Protein AF-A0AAV8ZBF7-F1 (afdb_monomer_lite)

InterPro domains:
  IPR012337 Ribonuclease H-like superfamily [SSF53098] (20-87)
  IPR013520 Ribonuclease H-like domain [PF00929] (26-89)
  IPR036397 Ribonuclease H superfamily [G3DSA:3.30.420.10] (12-89)
  IPR036397 Ribonuclease H superfamily [G3DSA:3.30.420.10] (90-144)
  IPR047201 ERI-1-like, DEDDh 3'-5' exonuclease domain [cd06133] (25-127)
  IPR051274 3'-5' Exoribonuclease [PTHR23044] (15-87)

Secondary structure (DSSP, 8-state):
-----------------PPPS-SEEEEE--EE----TT-SSPPPP-EEEEEEEEEETTTTEEEEEEEEE---SS--S--HHHHHHTT----TTSHHHHHHHTTPPP-S-TT-HHHHHHHHHHHHHHHHHTT--------------

Organism: NCBI:txid1586634

pLDDT: mean 81.31, std 19.27, range [32.19, 98.62]

Sequence (145 aa):
LDAIETVHVENKISSKYSTQFFDYILVLDFEATCWDRKDKDKAPPEIIEFPCVLYDIKQREIVSEFQQYVMPTENQKLSSFCTQLTGNIKKPKGLHGALLELGLNFEGQQHCGLHDARNTAKLIGRMVTDGVSLRTTKDISIKFL

Radius of gyration: 22.34 Å; chains: 1; bounding box: 56×38×81 Å

Foldseek 3Di:
DDDDPPDPPPPPPVPLAADAPDQKDKFWFFDWADDDPPDPDDDDIDTQKTKIWIAGQVVLDTDDIDIDGDQDDVPNDGDPCSVPVQADDDDPDDLQNLQVVVVHHQDDTPSPGNSSSVSVSNSSSVCSVVRDHDDDPDDPDDDDD

Structure (mmCIF, N/CA/C/O backbone):
data_AF-A0AAV8ZBF7-F1
#
_entry.id   AF-A0AAV8ZBF7-F1
#
loop_
_atom_site.group_PDB
_atom_site.id
_atom_site.type_symbol
_atom_site.label_atom_id
_atom_site.label_alt_id
_atom_site.label_comp_id
_atom_site.label_asym_id
_atom_site.label_entity_id
_atom_site.label_seq_id
_atom_site.pdbx_PDB_ins_code
_atom_site.Cartn_x
_atom_site.Cartn_y
_atom_site.Cartn_z
_atom_site.occupancy
_atom_site.B_iso_or_equiv
_atom_site.auth_seq_id
_atom_site.auth_comp_id
_atom_site.auth_asym_id
_atom_site.auth_atom_id
_atom_site.pdbx_PDB_model_num
ATOM 1 N N . LEU A 1 1 ? -34.023 -10.115 57.182 1.00 34.72 1 LEU A N 1
ATOM 2 C CA . LEU A 1 1 ? -32.729 -10.563 57.722 1.00 34.72 1 LEU A CA 1
ATOM 3 C C . LEU A 1 1 ? -31.887 -10.942 56.519 1.00 34.72 1 LEU A C 1
ATOM 5 O O . LEU A 1 1 ? -32.075 -12.010 55.955 1.00 34.72 1 LEU A O 1
ATOM 9 N N . ASP A 1 2 ? -31.148 -9.918 56.092 1.00 32.91 2 ASP A N 1
ATOM 10 C CA . ASP A 1 2 ? -29.932 -9.876 55.269 1.00 32.91 2 ASP A CA 1
ATOM 11 C C . ASP A 1 2 ? -30.057 -10.462 53.849 1.00 32.91 2 ASP A C 1
ATOM 13 O O . ASP A 1 2 ? -29.935 -11.660 53.641 1.00 32.91 2 ASP A O 1
ATOM 17 N N . ALA A 1 3 ? -30.433 -9.706 52.809 1.00 32.19 3 ALA A N 1
ATOM 18 C CA . ALA A 1 3 ? -29.775 -8.510 52.257 1.00 32.19 3 ALA A CA 1
ATOM 19 C C . ALA A 1 3 ? -28.271 -8.727 52.009 1.00 32.19 3 ALA A C 1
ATOM 21 O O . ALA A 1 3 ? -27.427 -8.194 52.719 1.00 32.19 3 ALA A O 1
ATOM 22 N N . ILE A 1 4 ? -27.944 -9.503 50.972 1.00 41.06 4 ILE A N 1
ATOM 23 C CA . ILE A 1 4 ? -26.670 -9.350 50.263 1.00 41.06 4 ILE A CA 1
ATOM 24 C C . ILE A 1 4 ? -26.976 -8.556 48.997 1.00 41.06 4 ILE A C 1
ATOM 26 O O . ILE A 1 4 ? -27.389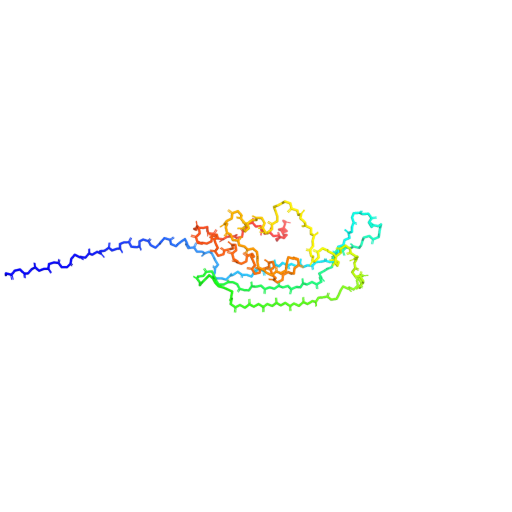 -9.098 47.971 1.00 41.06 4 ILE A O 1
ATOM 30 N N . GLU A 1 5 ? -26.807 -7.240 49.107 1.00 41.25 5 GLU A N 1
ATOM 31 C CA . GLU A 1 5 ? -26.628 -6.354 47.965 1.00 41.25 5 GLU A CA 1
ATOM 32 C C . GLU A 1 5 ? -25.417 -6.853 47.178 1.00 41.25 5 GLU A C 1
ATOM 34 O O . GLU A 1 5 ? -24.264 -6.673 47.573 1.00 41.25 5 GLU A O 1
ATOM 39 N N . THR A 1 6 ? -25.667 -7.520 46.054 1.00 38.19 6 THR A N 1
ATOM 40 C CA . THR A 1 6 ? -24.602 -7.721 45.077 1.00 38.19 6 THR A CA 1
ATOM 41 C C . THR A 1 6 ? -24.442 -6.392 44.357 1.00 38.19 6 THR A C 1
ATOM 43 O O . THR A 1 6 ? -25.268 -6.011 43.525 1.00 38.19 6 THR A O 1
ATOM 46 N N . VAL A 1 7 ? -23.409 -5.664 44.780 1.00 39.25 7 VAL A N 1
ATOM 47 C CA . VAL A 1 7 ? -22.913 -4.409 44.216 1.00 39.25 7 VAL A CA 1
ATOM 48 C C . VAL A 1 7 ? -23.104 -4.410 42.702 1.00 39.25 7 VAL A C 1
ATOM 50 O O . VAL A 1 7 ? -22.472 -5.182 41.980 1.00 39.25 7 VAL A O 1
ATOM 53 N N . HIS A 1 8 ? -23.988 -3.536 42.224 1.00 34.88 8 HIS A N 1
ATOM 54 C CA . HIS A 1 8 ? -24.025 -3.155 40.823 1.00 34.88 8 HIS A CA 1
ATOM 55 C C . HIS A 1 8 ? -22.712 -2.441 40.520 1.00 34.88 8 HIS A C 1
ATOM 57 O O . HIS A 1 8 ? -22.569 -1.239 40.740 1.00 34.88 8 HIS A O 1
ATOM 63 N N . VAL A 1 9 ? -21.730 -3.187 40.019 1.00 45.62 9 VAL A N 1
ATOM 64 C CA . VAL A 1 9 ? -20.642 -2.578 39.266 1.00 45.62 9 VAL A CA 1
ATOM 65 C C . VAL A 1 9 ? -21.261 -2.166 37.937 1.00 45.62 9 VAL A C 1
ATOM 67 O O . VAL A 1 9 ? -21.189 -2.889 36.944 1.00 45.62 9 VAL A O 1
ATOM 70 N N . GLU A 1 10 ? -21.911 -1.003 37.923 1.00 39.62 10 GLU A N 1
ATOM 71 C CA . GLU A 1 10 ? -22.079 -0.241 36.695 1.00 39.62 10 GLU A CA 1
ATOM 72 C C . GLU A 1 10 ? -20.673 0.130 36.227 1.00 39.62 10 GLU A C 1
ATOM 74 O O . GLU A 1 10 ? -20.149 1.215 36.482 1.00 39.62 10 GLU A O 1
ATOM 79 N N . ASN A 1 11 ? -20.026 -0.806 35.537 1.00 40.75 11 ASN A N 1
ATOM 80 C CA . ASN A 1 11 ? -18.953 -0.466 34.635 1.00 40.75 11 ASN A CA 1
ATOM 81 C C . ASN A 1 11 ? -19.595 0.429 33.577 1.00 40.75 11 ASN A C 1
ATOM 83 O O . ASN A 1 11 ? -20.111 -0.036 32.562 1.00 40.75 11 ASN A O 1
ATOM 87 N N . LYS A 1 12 ? -19.553 1.739 33.823 1.00 43.03 12 LYS A N 1
ATOM 88 C CA . LYS A 1 12 ? -19.595 2.766 32.790 1.00 43.03 12 LYS A CA 1
ATOM 89 C C . LYS A 1 12 ? -18.381 2.521 31.890 1.00 43.03 12 LYS A C 1
ATOM 91 O O . LYS A 1 12 ? -17.385 3.240 31.943 1.00 43.03 12 LYS A O 1
ATOM 96 N N . ILE A 1 13 ? -18.449 1.491 31.044 1.00 49.56 13 ILE A N 1
ATOM 97 C CA . ILE A 1 13 ? -17.611 1.386 29.855 1.00 49.56 13 ILE A CA 1
ATOM 98 C C . ILE A 1 13 ? -18.169 2.447 28.912 1.00 49.56 13 ILE A C 1
ATOM 100 O O . ILE A 1 13 ? -18.916 2.161 27.983 1.00 49.56 13 ILE A O 1
ATOM 104 N N . SER A 1 14 ? -17.861 3.709 29.211 1.00 45.69 14 SER A N 1
ATOM 105 C CA . SER A 1 14 ? -17.925 4.782 28.232 1.00 45.69 14 SER A CA 1
ATOM 106 C C . SER A 1 14 ? -17.083 4.292 27.063 1.00 45.69 14 SER A C 1
ATOM 108 O O . SER A 1 14 ? -15.866 4.163 27.206 1.00 45.69 14 SER A O 1
ATOM 110 N N . SER A 1 15 ? -17.742 3.886 25.977 1.00 45.66 15 SER A N 1
ATOM 111 C CA . SER A 1 15 ? -17.133 3.225 24.828 1.00 45.66 15 SER A CA 1
ATOM 112 C C . SER A 1 15 ? -15.959 4.064 24.340 1.00 45.66 15 SER A C 1
ATOM 114 O O . SER A 1 15 ? -16.136 5.086 23.683 1.00 45.66 15 SER A O 1
ATOM 116 N N . LYS A 1 16 ? -14.745 3.641 24.686 1.00 47.94 16 LYS A N 1
ATOM 117 C CA . LYS A 1 16 ? -13.489 4.340 24.390 1.00 47.94 16 LYS A CA 1
ATOM 118 C C . LYS A 1 16 ? -13.097 4.235 22.907 1.00 47.94 16 LYS A C 1
ATOM 120 O O . LYS A 1 16 ? -11.943 4.455 22.563 1.00 47.94 16 LYS A O 1
ATOM 125 N N . TYR A 1 17 ? -14.037 3.851 22.046 1.00 58.53 17 TYR A N 1
ATOM 126 C CA . TYR A 1 17 ? -13.823 3.668 20.622 1.00 58.53 17 TYR A CA 1
ATOM 127 C C . TYR A 1 17 ? -14.210 4.959 19.914 1.00 58.53 17 TYR A C 1
ATOM 129 O O . TYR A 1 17 ? -15.377 5.353 19.919 1.00 58.53 17 TYR A O 1
ATOM 137 N N . SER A 1 18 ? -13.218 5.634 19.336 1.00 65.56 18 SER A N 1
ATOM 138 C CA . SER A 1 18 ? -13.479 6.771 18.467 1.00 65.56 18 SER A CA 1
ATOM 139 C C . SER A 1 18 ? -14.287 6.290 17.264 1.00 65.56 18 SER A C 1
ATOM 141 O O . SER A 1 18 ? -13.936 5.309 16.606 1.00 65.56 18 SER A O 1
ATOM 143 N N . THR A 1 19 ? -15.407 6.959 16.993 1.00 84.81 19 THR A N 1
ATOM 144 C CA . THR A 1 19 ? -16.201 6.704 15.789 1.00 84.81 19 THR A CA 1
ATOM 145 C C . THR A 1 19 ? -15.316 6.923 14.565 1.00 84.81 19 THR A C 1
ATOM 147 O O . THR A 1 19 ? -14.683 7.977 14.439 1.00 84.81 19 THR A O 1
ATOM 150 N N . GLN A 1 20 ? -15.251 5.929 13.685 1.00 93.69 20 GLN A N 1
ATOM 151 C CA . GLN A 1 20 ? -14.480 5.994 12.445 1.00 93.69 20 GLN A CA 1
ATOM 152 C C . GLN A 1 20 ? -15.366 6.485 11.297 1.00 93.69 20 GLN A C 1
ATOM 154 O O . GLN A 1 20 ? -16.579 6.298 11.325 1.00 93.69 20 GLN A O 1
ATOM 159 N N . PHE A 1 21 ? -14.762 7.141 10.303 1.00 94.50 21 PHE A N 1
ATOM 160 C CA . PHE A 1 21 ? -15.483 7.683 9.138 1.00 94.50 21 PHE A CA 1
ATOM 161 C C . PHE A 1 21 ? -15.744 6.642 8.056 1.00 94.50 21 PHE A C 1
ATOM 163 O O . PHE A 1 21 ? -16.562 6.870 7.170 1.00 94.50 21 PHE A O 1
ATOM 170 N N . PHE A 1 22 ? -15.028 5.526 8.126 1.00 96.00 22 PHE A N 1
ATOM 171 C CA . PHE A 1 22 ? -15.051 4.473 7.134 1.00 96.00 22 PHE A CA 1
ATOM 172 C C . PHE A 1 22 ? -15.216 3.136 7.849 1.00 96.00 22 PHE A C 1
ATOM 174 O O . PHE A 1 22 ? -14.540 2.890 8.850 1.00 96.00 22 PHE A O 1
ATOM 181 N N . ASP A 1 23 ? -16.082 2.279 7.313 1.00 96.50 23 ASP A N 1
ATOM 182 C CA . ASP A 1 23 ? -16.183 0.881 7.743 1.00 96.50 23 ASP A CA 1
ATOM 183 C C . ASP A 1 23 ? -15.028 0.050 7.168 1.00 96.50 23 ASP A C 1
ATOM 185 O O . ASP A 1 23 ? -14.460 -0.806 7.847 1.00 96.50 23 ASP A O 1
ATOM 189 N N . TYR A 1 24 ? -14.634 0.368 5.931 1.00 98.00 24 TYR A N 1
ATOM 190 C CA . TYR A 1 24 ? -13.579 -0.311 5.191 1.00 98.00 24 TYR A CA 1
ATOM 191 C C . TYR A 1 24 ? -12.582 0.674 4.586 1.00 98.00 24 TYR A C 1
ATOM 193 O O . TYR A 1 24 ? -12.951 1.777 4.176 1.00 98.00 24 TYR A O 1
ATOM 201 N N . ILE A 1 25 ? -11.325 0.247 4.470 1.00 97.94 25 ILE A N 1
ATOM 202 C CA . ILE A 1 25 ? -10.272 0.965 3.745 1.00 97.94 25 ILE A CA 1
ATOM 203 C C . ILE A 1 25 ? -9.639 0.036 2.713 1.00 97.94 25 ILE A C 1
ATOM 205 O O . ILE A 1 25 ? -9.280 -1.096 3.026 1.00 97.94 25 ILE A O 1
ATOM 209 N N . LEU A 1 26 ? -9.471 0.541 1.490 1.00 98.31 26 LEU A N 1
ATOM 210 C CA . LEU A 1 26 ? -8.621 -0.075 0.476 1.00 98.31 26 LEU A CA 1
ATOM 211 C C . LEU A 1 26 ? -7.208 0.489 0.616 1.00 98.31 26 LEU A C 1
ATOM 213 O O . LEU A 1 26 ? -6.996 1.694 0.473 1.00 98.31 26 LEU A O 1
ATOM 217 N N . VAL A 1 27 ? -6.247 -0.381 0.895 1.00 98.00 27 VAL A N 1
ATOM 218 C CA . VAL A 1 27 ? -4.828 -0.036 0.962 1.00 98.00 27 VAL A CA 1
ATOM 219 C C . VAL A 1 27 ? -4.175 -0.438 -0.355 1.00 98.00 27 VAL A C 1
ATOM 221 O O . VAL A 1 27 ? -4.277 -1.591 -0.773 1.00 98.00 27 VAL A O 1
ATOM 224 N N . LEU A 1 28 ? -3.535 0.527 -1.011 1.00 96.31 28 LEU A N 1
ATOM 225 C CA . LEU A 1 28 ? -2.878 0.385 -2.308 1.00 96.31 28 LEU A CA 1
ATOM 226 C C . LEU A 1 28 ? -1.403 0.755 -2.159 1.00 96.31 28 LEU A C 1
ATOM 228 O O . LEU A 1 28 ? -1.106 1.801 -1.582 1.00 96.31 28 LEU A O 1
ATOM 232 N N . ASP A 1 29 ? -0.514 -0.065 -2.714 1.00 94.56 29 ASP A N 1
ATOM 233 C CA . ASP A 1 29 ? 0.911 0.254 -2.828 1.00 94.56 29 ASP A CA 1
ATOM 234 C C . ASP A 1 29 ? 1.444 -0.245 -4.174 1.00 94.56 29 ASP A C 1
ATOM 236 O O . ASP A 1 29 ? 1.722 -1.427 -4.358 1.00 94.56 29 ASP A O 1
ATOM 240 N N . PHE A 1 30 ? 1.456 0.638 -5.171 1.00 94.00 30 PHE A N 1
ATOM 241 C CA . PHE A 1 30 ? 1.886 0.275 -6.517 1.00 94.00 30 PHE A CA 1
ATOM 242 C C . PHE A 1 30 ? 3.406 0.203 -6.586 1.00 94.00 30 PHE A C 1
ATOM 244 O O . PHE A 1 30 ? 4.083 1.186 -6.286 1.00 94.00 30 PHE A O 1
ATOM 251 N N . GLU A 1 31 ? 3.924 -0.893 -7.131 1.00 93.25 31 GLU A N 1
ATOM 252 C CA . GLU A 1 31 ? 5.305 -0.918 -7.605 1.00 93.25 31 GLU A CA 1
ATOM 253 C C . GLU A 1 31 ? 5.356 -0.441 -9.055 1.00 93.25 31 GLU A C 1
ATOM 255 O O . GLU A 1 31 ? 4.463 -0.725 -9.864 1.00 93.25 31 GLU A O 1
ATOM 260 N N . ALA A 1 32 ? 6.423 0.277 -9.399 1.00 91.56 32 ALA A N 1
ATOM 261 C CA . ALA A 1 32 ? 6.602 0.858 -10.721 1.00 91.56 32 ALA A CA 1
ATOM 262 C C . ALA A 1 32 ? 8.004 0.607 -11.285 1.00 91.56 32 ALA A C 1
ATOM 264 O O . ALA A 1 32 ? 8.969 0.383 -10.548 1.00 91.56 32 ALA A O 1
ATOM 265 N N . THR A 1 33 ? 8.135 0.701 -12.609 1.00 90.25 33 THR A N 1
ATOM 266 C CA . THR A 1 33 ? 9.447 0.801 -13.251 1.00 90.25 33 THR A CA 1
ATOM 267 C C . THR A 1 33 ? 10.211 2.024 -12.735 1.00 90.25 33 THR A C 1
ATOM 269 O O . THR A 1 33 ? 9.658 3.033 -12.293 1.00 90.25 33 THR A O 1
ATOM 272 N N . CYS A 1 34 ? 11.531 1.898 -12.730 1.00 86.88 34 CYS A N 1
ATOM 273 C CA . CYS A 1 34 ? 12.433 2.753 -11.981 1.00 86.88 34 CYS A CA 1
ATOM 274 C C . CYS A 1 34 ? 13.837 2.709 -12.596 1.00 86.88 34 CYS A C 1
ATOM 276 O O . CYS A 1 34 ? 14.242 1.734 -13.236 1.00 86.88 34 CYS A O 1
ATOM 278 N N . TRP A 1 35 ? 14.604 3.772 -12.387 1.00 85.94 35 TRP A N 1
ATOM 279 C CA . TRP A 1 35 ? 15.924 3.942 -12.991 1.00 85.94 35 TRP A CA 1
ATOM 280 C C . TRP A 1 35 ? 16.906 4.481 -11.963 1.00 85.94 35 TRP A C 1
ATOM 282 O O . TRP A 1 35 ? 16.531 5.272 -11.086 1.00 85.94 35 TRP A O 1
ATOM 292 N N . ASP A 1 36 ? 18.174 4.093 -12.088 1.00 84.44 36 ASP A N 1
ATOM 293 C CA . ASP A 1 36 ? 19.240 4.740 -11.337 1.00 84.44 36 ASP A CA 1
ATOM 294 C C . ASP A 1 36 ? 19.313 6.215 -11.762 1.00 84.44 36 ASP A C 1
ATOM 296 O O . ASP A 1 36 ? 18.967 6.618 -12.879 1.00 84.44 36 ASP A O 1
ATOM 300 N N . ARG A 1 37 ? 19.797 7.075 -10.867 1.00 80.81 37 ARG A N 1
ATOM 301 C CA . ARG A 1 37 ? 20.035 8.482 -11.192 1.00 80.81 37 ARG A CA 1
ATOM 302 C C . ARG A 1 37 ? 20.945 8.655 -12.408 1.00 80.81 37 ARG A C 1
ATOM 304 O O . ARG A 1 37 ? 20.759 9.645 -13.114 1.00 80.81 37 ARG A O 1
ATOM 311 N N . LYS A 1 38 ? 21.874 7.726 -12.635 1.00 82.50 38 LYS A N 1
ATOM 312 C CA . LYS A 1 38 ? 22.874 7.758 -13.709 1.00 82.50 38 LYS A CA 1
ATOM 313 C C . LYS A 1 38 ? 22.357 7.288 -15.072 1.00 82.50 38 LYS A C 1
ATOM 315 O O . LYS A 1 38 ? 23.042 7.537 -16.063 1.00 82.50 38 LYS A O 1
ATOM 320 N N . ASP A 1 39 ? 21.194 6.642 -15.132 1.00 80.44 39 ASP A N 1
ATOM 321 C CA . ASP A 1 39 ? 20.617 6.185 -16.399 1.00 80.44 39 ASP A CA 1
ATOM 322 C C . ASP A 1 39 ? 20.269 7.393 -17.281 1.00 80.44 39 ASP A C 1
ATOM 324 O O . ASP A 1 39 ? 19.670 8.360 -16.811 1.00 80.44 39 ASP A O 1
ATOM 328 N N . LYS A 1 40 ? 20.691 7.374 -18.550 1.00 74.75 40 LYS A N 1
ATOM 329 C CA . LYS A 1 40 ? 20.522 8.514 -19.470 1.00 74.75 40 LYS A CA 1
ATOM 330 C C . LYS A 1 40 ? 19.172 8.511 -20.192 1.00 74.75 40 LYS A C 1
ATOM 332 O O . LYS A 1 40 ? 18.648 9.585 -20.462 1.00 74.75 40 LYS A O 1
ATOM 337 N N . ASP A 1 41 ? 18.589 7.332 -20.396 1.00 72.00 41 ASP A N 1
ATOM 338 C CA . ASP A 1 41 ? 17.346 7.124 -21.147 1.00 72.00 41 ASP A CA 1
ATOM 339 C C . ASP A 1 41 ? 16.218 6.666 -20.207 1.00 72.00 41 ASP A C 1
ATOM 341 O O . ASP A 1 41 ? 15.751 5.529 -20.255 1.00 72.00 41 ASP A O 1
ATOM 345 N N . LYS A 1 42 ? 15.821 7.538 -19.271 1.00 78.62 42 LYS A N 1
ATOM 346 C CA . LYS A 1 42 ? 14.752 7.233 -18.305 1.00 78.62 42 LYS A CA 1
ATOM 347 C C . LYS A 1 42 ? 13.396 7.462 -18.950 1.00 78.62 42 LYS A C 1
ATOM 349 O O . LYS A 1 42 ? 13.056 8.601 -19.270 1.00 78.62 42 LYS A O 1
ATOM 354 N N . ALA A 1 43 ? 12.617 6.403 -19.091 1.00 84.00 43 ALA A N 1
ATOM 355 C CA . ALA A 1 43 ? 11.220 6.541 -19.461 1.00 84.00 43 ALA A CA 1
ATOM 356 C C . ALA A 1 43 ? 10.362 6.964 -18.251 1.00 84.00 43 ALA A C 1
ATOM 358 O O . ALA A 1 43 ? 10.849 6.992 -17.117 1.00 84.00 43 ALA A O 1
ATOM 359 N N . PRO A 1 44 ? 9.092 7.338 -18.466 1.00 89.00 44 PRO A N 1
ATOM 360 C CA . PRO A 1 44 ? 8.141 7.526 -17.377 1.00 89.00 44 PRO A CA 1
ATOM 361 C C . PRO A 1 44 ? 7.885 6.210 -16.616 1.00 89.00 44 PRO A C 1
ATOM 363 O O . PRO A 1 44 ? 7.802 5.166 -17.262 1.00 89.00 44 PRO A O 1
ATOM 366 N N . PRO A 1 45 ? 7.729 6.237 -15.276 1.00 91.06 45 PRO A N 1
ATOM 367 C CA . PRO A 1 45 ? 7.353 5.057 -14.497 1.00 91.06 45 PRO A CA 1
ATOM 368 C C . PRO A 1 45 ? 6.040 4.425 -14.980 1.00 91.06 45 PRO A C 1
ATOM 370 O O . PRO A 1 45 ? 5.036 5.116 -15.147 1.00 91.06 45 PRO A O 1
ATOM 373 N N . GLU A 1 46 ? 6.044 3.106 -15.135 1.00 93.44 46 GLU A N 1
ATOM 374 C CA . GLU A 1 46 ? 4.889 2.270 -15.468 1.00 93.44 46 GLU A CA 1
ATOM 375 C C . GLU A 1 46 ? 4.585 1.362 -14.276 1.00 93.44 46 GLU A C 1
ATOM 377 O O . GLU A 1 46 ? 5.512 0.843 -13.658 1.00 93.44 46 GLU A O 1
ATOM 382 N N . ILE A 1 47 ? 3.307 1.153 -13.947 1.00 94.00 47 ILE A N 1
ATOM 383 C CA . ILE A 1 47 ? 2.915 0.201 -12.897 1.00 94.00 47 ILE A CA 1
ATOM 384 C C . ILE A 1 47 ? 3.336 -1.205 -13.333 1.00 94.00 47 ILE A C 1
ATOM 386 O O . ILE A 1 47 ? 3.045 -1.611 -14.457 1.00 94.00 47 ILE A O 1
ATOM 390 N N . ILE A 1 48 ? 3.988 -1.943 -12.434 1.00 92.69 48 ILE A N 1
ATOM 391 C CA . ILE A 1 48 ? 4.413 -3.337 -12.650 1.00 92.69 48 ILE A CA 1
ATOM 392 C C . ILE A 1 48 ? 3.841 -4.304 -11.610 1.00 92.69 48 ILE A C 1
ATOM 394 O O . ILE A 1 48 ? 3.780 -5.508 -11.858 1.00 92.69 48 ILE A O 1
ATOM 398 N N . GLU A 1 49 ? 3.346 -3.787 -10.486 1.00 94.56 49 GLU A N 1
ATOM 399 C CA . GLU A 1 49 ? 2.544 -4.528 -9.515 1.00 94.56 49 GLU A CA 1
ATOM 400 C C . GLU A 1 49 ? 1.352 -3.671 -9.083 1.00 94.56 49 GLU A C 1
ATOM 402 O O . GLU A 1 49 ? 1.507 -2.506 -8.716 1.00 94.56 49 GLU A O 1
ATOM 407 N N . PHE A 1 50 ? 0.160 -4.261 -9.109 1.00 96.19 50 PHE A N 1
ATOM 408 C CA . PHE A 1 50 ? -1.076 -3.673 -8.610 1.00 96.19 50 PHE A CA 1
ATOM 409 C C . PHE A 1 50 ? -1.634 -4.556 -7.489 1.00 96.19 50 PHE A C 1
ATOM 411 O O . PHE A 1 50 ? -2.413 -5.479 -7.748 1.00 96.19 50 PHE A O 1
ATOM 418 N N . PRO A 1 51 ? -1.269 -4.274 -6.232 1.00 96.81 51 PRO A N 1
ATOM 419 C CA . PRO A 1 51 ? -1.862 -4.908 -5.072 1.00 96.81 51 PRO A CA 1
ATOM 420 C C . PRO A 1 51 ? -2.976 -4.051 -4.465 1.00 96.81 51 PRO A C 1
ATOM 422 O O . PRO A 1 51 ? -2.967 -2.821 -4.543 1.00 96.81 51 PRO A O 1
ATOM 425 N N . CYS A 1 52 ? -3.926 -4.711 -3.812 1.00 98.00 52 CYS A N 1
ATOM 426 C CA . CYS A 1 52 ? -4.941 -4.061 -3.003 1.00 98.00 52 CYS A CA 1
ATOM 427 C C . CYS A 1 52 ? -5.314 -4.928 -1.800 1.00 98.00 52 CYS A C 1
ATOM 429 O O . CYS A 1 52 ? -5.560 -6.126 -1.937 1.00 98.00 52 CYS A O 1
ATOM 431 N N . VAL A 1 53 ? -5.389 -4.309 -0.626 1.00 98.44 53 VAL A N 1
ATOM 432 C CA . VAL A 1 53 ? -5.845 -4.939 0.616 1.00 98.44 53 VAL A CA 1
ATOM 433 C C . VAL A 1 53 ? -7.123 -4.247 1.069 1.00 98.44 53 VAL A C 1
ATOM 435 O O . VAL A 1 53 ? -7.123 -3.038 1.298 1.00 98.44 53 VAL A O 1
ATOM 438 N N . LEU A 1 54 ? -8.208 -5.006 1.222 1.00 98.62 54 LEU A N 1
ATOM 439 C CA . LEU A 1 54 ? -9.439 -4.536 1.851 1.00 98.62 54 LEU A CA 1
ATOM 440 C C . LEU A 1 54 ? -9.351 -4.789 3.359 1.00 98.62 54 LEU A C 1
ATOM 442 O O . LEU A 1 54 ? -9.273 -5.937 3.802 1.00 98.62 54 LEU A O 1
ATOM 446 N N . TYR A 1 55 ? -9.370 -3.713 4.137 1.00 98.50 55 TYR A N 1
ATOM 447 C CA . TYR A 1 55 ? -9.234 -3.740 5.589 1.00 98.50 55 TYR A CA 1
ATOM 448 C C . TYR A 1 55 ? -10.541 -3.330 6.273 1.00 98.50 55 TYR A C 1
ATOM 450 O O . TYR A 1 55 ? -11.072 -2.256 5.986 1.00 98.50 55 TYR A O 1
ATOM 458 N N . ASP A 1 56 ? -11.044 -4.171 7.177 1.00 98.06 56 ASP A N 1
ATOM 459 C CA . ASP A 1 56 ? -12.207 -3.893 8.027 1.00 98.06 56 ASP A CA 1
ATOM 460 C C . ASP A 1 56 ? -11.761 -3.144 9.286 1.00 98.06 56 ASP A C 1
ATOM 462 O O . ASP A 1 56 ? -10.995 -3.654 10.108 1.00 98.06 56 ASP A O 1
ATOM 466 N N . ILE A 1 57 ? -12.255 -1.920 9.457 1.00 96.50 57 ILE A N 1
ATOM 467 C CA . ILE A 1 57 ? -11.837 -1.030 10.543 1.00 96.50 57 ILE A CA 1
ATOM 468 C C . ILE A 1 57 ? -12.393 -1.469 11.895 1.00 96.50 57 ILE A C 1
ATOM 470 O O . ILE A 1 57 ? -11.735 -1.312 12.930 1.00 96.50 57 ILE A O 1
ATOM 474 N N . LYS A 1 58 ? -13.604 -2.025 11.907 1.00 93.38 58 LYS A N 1
ATOM 475 C CA . LYS A 1 58 ? -14.278 -2.434 13.138 1.00 93.38 58 LYS A CA 1
ATOM 476 C C . LYS A 1 58 ? -13.647 -3.706 13.692 1.00 93.38 58 LYS A C 1
ATOM 478 O O . LYS A 1 58 ? -13.347 -3.769 14.889 1.00 93.38 58 LYS A O 1
ATOM 483 N N . GLN A 1 59 ? -13.439 -4.689 12.820 1.00 95.12 59 GLN A N 1
ATOM 484 C CA . GLN A 1 59 ? -12.841 -5.983 13.154 1.00 95.12 59 GLN A CA 1
ATOM 485 C C . GLN A 1 59 ? -11.312 -5.898 13.269 1.00 95.12 59 GLN A C 1
ATOM 487 O O . GLN A 1 59 ? -10.708 -6.690 13.988 1.00 95.12 59 GLN A O 1
ATOM 492 N N . ARG A 1 60 ? -10.704 -4.861 12.674 1.00 94.81 60 ARG A N 1
ATOM 493 C CA . ARG A 1 60 ? -9.254 -4.624 12.607 1.00 94.81 60 ARG A CA 1
ATOM 494 C C . ARG A 1 60 ? -8.501 -5.739 11.885 1.00 94.81 60 ARG A C 1
ATOM 496 O O . ARG A 1 60 ? -7.383 -6.089 12.267 1.00 94.81 60 ARG A O 1
ATOM 503 N N . GLU A 1 61 ? -9.082 -6.247 10.810 1.00 97.19 61 GLU A N 1
ATOM 504 C CA . GLU A 1 61 ? -8.543 -7.375 10.058 1.00 97.19 61 GLU A CA 1
ATOM 505 C C . GLU A 1 61 ? -8.570 -7.134 8.549 1.00 97.19 61 GLU A C 1
ATOM 507 O O . GLU A 1 61 ? -9.336 -6.325 8.023 1.00 97.19 61 GLU A O 1
ATOM 512 N N . ILE A 1 62 ? -7.694 -7.849 7.851 1.00 98.25 62 ILE A N 1
ATOM 513 C CA . ILE A 1 62 ? -7.702 -7.910 6.394 1.00 98.25 62 ILE A CA 1
ATOM 514 C C . ILE A 1 62 ? -8.764 -8.927 5.986 1.00 98.25 62 ILE A C 1
ATOM 516 O O . ILE A 1 62 ? -8.685 -10.084 6.389 1.00 98.25 62 ILE A O 1
ATOM 520 N N . VAL A 1 63 ? -9.736 -8.498 5.180 1.00 98.19 63 VAL A N 1
ATOM 521 C CA . VAL A 1 63 ? -10.871 -9.346 4.771 1.00 98.19 63 VAL A CA 1
ATOM 522 C C . VAL A 1 63 ? -10.778 -9.821 3.323 1.00 98.19 63 VAL A C 1
ATOM 524 O O . VAL A 1 63 ? -11.413 -10.807 2.960 1.00 98.19 63 VAL A O 1
ATOM 527 N N . SER A 1 64 ? -9.999 -9.140 2.479 1.00 98.31 64 SER A N 1
ATOM 528 C CA . SER A 1 64 ? -9.739 -9.564 1.102 1.00 98.31 64 SER A CA 1
ATOM 529 C C . SER A 1 64 ? -8.445 -8.961 0.584 1.00 98.31 64 SER A C 1
ATOM 531 O O . SER A 1 64 ? -8.034 -7.873 0.993 1.00 98.31 64 SER A O 1
ATOM 533 N N . GLU A 1 65 ? -7.836 -9.653 -0.370 1.00 98.50 65 GLU A N 1
ATOM 534 C CA . GLU A 1 65 ? -6.592 -9.243 -1.003 1.00 98.50 65 GLU A CA 1
ATOM 535 C C . GLU A 1 65 ? -6.675 -9.470 -2.508 1.00 98.50 65 GLU A C 1
ATOM 537 O O . GLU A 1 65 ? -7.308 -10.412 -2.987 1.00 98.50 65 GLU A O 1
ATOM 542 N N . PHE A 1 66 ? -6.021 -8.592 -3.248 1.00 97.94 66 PHE A N 1
ATOM 543 C CA . PHE A 1 66 ? -5.836 -8.682 -4.682 1.00 97.94 66 PHE A CA 1
ATOM 544 C C . PHE A 1 66 ? -4.374 -8.372 -4.989 1.00 97.94 66 PHE A C 1
ATOM 546 O O . PHE A 1 66 ? -3.792 -7.468 -4.391 1.00 97.94 66 PHE A O 1
ATOM 553 N N . GLN A 1 67 ? -3.780 -9.114 -5.918 1.00 97.69 67 GLN A N 1
ATOM 554 C CA . GLN A 1 67 ? -2.428 -8.861 -6.398 1.00 97.69 67 GLN A CA 1
ATOM 555 C C . GLN A 1 67 ? -2.333 -9.279 -7.857 1.00 97.69 67 GLN A C 1
ATOM 557 O O . GLN A 1 67 ? -2.634 -10.422 -8.205 1.00 97.69 67 GLN A O 1
ATOM 562 N N . GLN A 1 68 ? -1.895 -8.356 -8.706 1.00 94.81 68 GLN A N 1
ATOM 563 C CA . GLN A 1 68 ? -1.652 -8.639 -10.110 1.00 94.81 68 GLN A CA 1
ATOM 564 C C . GLN A 1 68 ? -0.384 -7.941 -10.589 1.00 94.81 68 GLN A C 1
ATOM 566 O O . GLN A 1 68 ? -0.161 -6.767 -10.307 1.00 94.81 68 GLN A O 1
ATOM 571 N N . TYR A 1 69 ? 0.434 -8.668 -11.346 1.00 93.19 69 TYR A N 1
ATOM 572 C CA . TYR A 1 69 ? 1.578 -8.093 -12.043 1.00 93.19 69 TYR A CA 1
ATOM 573 C C . TYR A 1 69 ? 1.144 -7.517 -13.387 1.00 93.19 69 TYR A C 1
ATOM 575 O O . TYR A 1 69 ? 0.288 -8.078 -14.078 1.00 93.19 69 TYR A O 1
ATOM 583 N N . VAL A 1 70 ? 1.750 -6.394 -13.752 1.00 92.06 70 VAL A N 1
ATOM 584 C CA . VAL A 1 70 ? 1.462 -5.659 -14.982 1.00 92.06 70 VAL A CA 1
ATOM 585 C C . VAL A 1 70 ? 2.712 -5.675 -15.849 1.00 92.06 70 VAL A C 1
ATOM 587 O O . VAL A 1 70 ? 3.818 -5.431 -15.372 1.00 92.06 70 VAL A O 1
ATOM 590 N N . MET A 1 71 ? 2.547 -5.999 -17.130 1.00 90.69 71 MET A N 1
ATOM 591 C CA . MET A 1 71 ? 3.651 -5.948 -18.081 1.00 90.69 71 MET A CA 1
ATOM 592 C C . MET A 1 71 ? 3.778 -4.519 -18.630 1.00 90.69 71 MET A C 1
ATOM 594 O O . MET A 1 71 ? 2.828 -4.057 -19.265 1.00 90.69 71 MET A O 1
ATOM 598 N N . PRO A 1 72 ? 4.911 -3.826 -18.409 1.00 89.25 72 PRO A N 1
ATOM 599 C CA . PRO A 1 72 ? 5.137 -2.500 -18.978 1.00 89.25 72 PRO A CA 1
ATOM 600 C C . PRO A 1 72 ? 5.235 -2.586 -20.505 1.00 89.25 72 PRO A C 1
ATOM 602 O O . PRO A 1 72 ? 5.813 -3.538 -21.039 1.00 89.25 72 PRO A O 1
ATOM 605 N N . THR A 1 73 ? 4.680 -1.606 -21.214 1.00 88.94 73 THR A N 1
ATOM 606 C CA . THR A 1 73 ? 4.662 -1.580 -22.684 1.00 88.94 73 THR A CA 1
ATOM 607 C C . THR A 1 73 ? 5.765 -0.710 -23.265 1.00 88.94 73 THR A C 1
ATOM 609 O O . THR A 1 73 ? 6.280 -1.051 -24.330 1.00 88.94 73 THR A O 1
ATOM 612 N N . GLU A 1 74 ? 6.173 0.353 -22.567 1.00 85.19 74 GLU A N 1
ATOM 613 C CA . GLU A 1 74 ? 7.252 1.235 -23.025 1.00 85.19 74 GLU A CA 1
ATOM 614 C C . GLU A 1 74 ? 8.623 0.603 -22.759 1.00 85.19 74 GLU A C 1
ATOM 616 O O . GLU A 1 74 ? 9.487 0.590 -23.636 1.00 85.19 74 GLU A O 1
ATOM 621 N N . ASN A 1 75 ? 8.831 0.030 -21.564 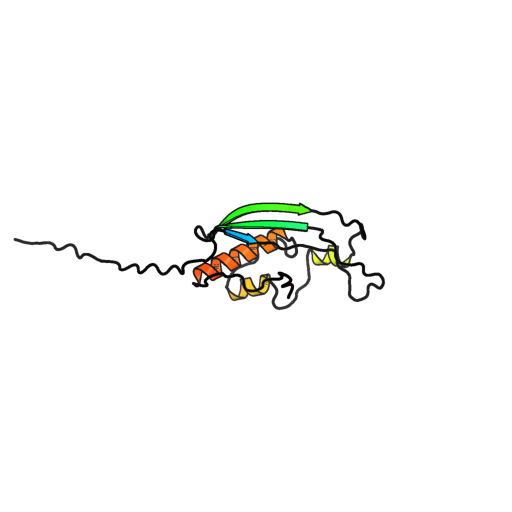1.00 79.44 75 ASN A N 1
ATOM 622 C CA . ASN A 1 75 ? 10.087 -0.639 -21.199 1.00 79.44 75 ASN A CA 1
ATOM 623 C C . ASN A 1 75 ? 9.859 -2.027 -20.600 1.00 79.44 75 ASN A C 1
ATOM 625 O O . ASN A 1 75 ? 9.896 -2.224 -19.387 1.00 79.44 75 ASN A O 1
ATOM 629 N N . GLN A 1 76 ? 9.727 -3.025 -21.476 1.00 80.06 76 GLN A N 1
ATOM 630 C CA . GLN A 1 76 ? 9.503 -4.428 -21.095 1.00 80.06 76 GLN A CA 1
ATOM 631 C C . GLN A 1 76 ? 10.647 -5.045 -20.274 1.00 80.06 76 GLN A C 1
ATOM 633 O O . GLN A 1 76 ? 10.441 -6.011 -19.539 1.00 80.06 76 GLN A O 1
ATOM 638 N N . LYS A 1 77 ? 11.867 -4.505 -20.388 1.00 77.44 77 LYS A N 1
ATOM 639 C CA . LYS A 1 77 ? 13.016 -4.957 -19.602 1.00 77.44 77 LYS A CA 1
ATOM 640 C C . LYS A 1 77 ? 13.206 -4.048 -18.393 1.00 77.44 77 LYS A C 1
ATOM 642 O O . LYS A 1 77 ? 13.641 -2.908 -18.535 1.00 77.44 77 LYS A O 1
ATOM 647 N N . LEU A 1 78 ? 12.951 -4.591 -17.205 1.00 78.88 78 LEU A N 1
ATOM 648 C CA . LEU A 1 78 ? 13.237 -3.901 -15.949 1.00 78.88 78 LEU A CA 1
ATOM 649 C C . LEU A 1 78 ? 14.731 -3.574 -15.834 1.00 78.88 78 LEU A C 1
ATOM 651 O O . LEU A 1 78 ? 15.595 -4.382 -16.194 1.00 78.88 78 LEU A O 1
ATOM 655 N N . SER A 1 79 ? 15.035 -2.385 -15.311 1.00 78.25 79 SER A N 1
ATOM 656 C CA . SER A 1 79 ? 16.409 -1.991 -15.009 1.00 78.25 79 SER A CA 1
ATOM 657 C C . SER A 1 79 ? 16.990 -2.886 -13.908 1.00 78.25 79 SER A C 1
ATOM 659 O O . SER A 1 79 ? 16.266 -3.403 -13.049 1.00 78.25 79 SER A O 1
ATOM 661 N N . SER A 1 80 ? 18.319 -3.033 -13.881 1.00 76.81 80 SER A N 1
ATOM 662 C CA . SER A 1 80 ? 18.989 -3.742 -12.782 1.00 76.81 80 SER A CA 1
ATOM 663 C C . SER A 1 80 ? 18.670 -3.102 -11.432 1.00 76.81 80 SER A C 1
ATOM 665 O O . SER A 1 80 ? 18.547 -3.801 -10.431 1.00 76.81 80 SER A O 1
ATOM 667 N N . PHE A 1 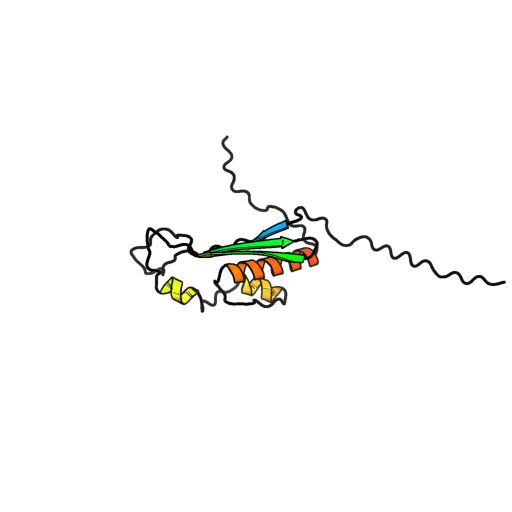81 ? 18.479 -1.780 -11.426 1.00 80.00 81 PHE A N 1
ATOM 668 C CA . PHE A 1 81 ? 18.066 -1.023 -10.257 1.00 80.00 81 PHE A CA 1
ATOM 669 C C . PHE A 1 81 ? 16.711 -1.502 -9.717 1.00 80.00 81 PHE A C 1
ATOM 671 O O . PHE A 1 81 ? 16.636 -1.797 -8.529 1.00 80.00 81 PHE A O 1
ATOM 678 N N . CYS A 1 82 ? 15.688 -1.702 -10.559 1.00 68.31 82 CYS A N 1
ATOM 679 C CA . CYS A 1 82 ? 14.402 -2.244 -10.094 1.00 68.31 82 CYS A CA 1
ATOM 680 C C . CYS A 1 82 ? 14.512 -3.674 -9.583 1.00 68.31 82 CYS A C 1
ATOM 682 O O . CYS A 1 82 ? 13.989 -3.984 -8.519 1.00 68.31 82 CYS A O 1
ATOM 684 N N . THR A 1 83 ? 15.251 -4.535 -10.284 1.00 69.19 83 THR A N 1
ATOM 685 C CA . THR A 1 83 ? 15.422 -5.931 -9.843 1.00 69.19 83 THR A CA 1
ATOM 686 C C . THR A 1 83 ? 16.245 -6.077 -8.555 1.00 69.19 83 THR A C 1
ATOM 688 O O . THR A 1 83 ? 16.183 -7.113 -7.905 1.00 69.19 83 THR A O 1
ATOM 691 N N . GLN A 1 84 ? 17.043 -5.067 -8.187 1.00 69.06 84 GLN A N 1
ATOM 692 C CA . GLN A 1 84 ? 17.841 -5.051 -6.950 1.00 69.06 84 GLN A CA 1
ATOM 693 C C . GLN A 1 84 ? 17.138 -4.306 -5.806 1.00 69.06 84 GLN A C 1
ATOM 695 O O . GLN A 1 84 ? 17.370 -4.604 -4.631 1.00 69.06 84 GLN A O 1
ATOM 700 N N . LEU A 1 85 ? 16.272 -3.347 -6.145 1.00 63.19 85 LEU A N 1
ATOM 701 C CA . LEU A 1 85 ? 15.426 -2.618 -5.204 1.00 63.19 85 LEU A CA 1
ATOM 702 C C . LEU A 1 85 ? 14.435 -3.528 -4.488 1.00 63.19 85 LEU A C 1
ATOM 704 O O . LEU A 1 85 ? 14.183 -3.293 -3.313 1.00 63.19 85 LEU A O 1
ATOM 708 N N . THR A 1 86 ? 13.988 -4.614 -5.124 1.00 53.34 86 THR A N 1
ATOM 709 C CA . THR A 1 86 ? 13.138 -5.652 -4.514 1.00 53.34 86 THR A CA 1
ATOM 710 C C . THR A 1 86 ? 13.822 -6.437 -3.380 1.00 53.34 86 THR A C 1
ATOM 712 O O . THR A 1 86 ? 13.391 -7.536 -3.044 1.00 53.34 86 THR A O 1
ATOM 715 N N . GLY A 1 87 ? 14.915 -5.940 -2.787 1.00 46.00 87 GLY A N 1
ATOM 716 C CA . GLY A 1 87 ? 15.629 -6.665 -1.739 1.00 46.00 87 GLY A CA 1
ATOM 717 C C . GLY A 1 87 ? 16.504 -5.861 -0.782 1.00 46.00 87 GLY A C 1
ATOM 718 O O . GLY A 1 87 ? 16.615 -6.292 0.358 1.00 46.00 87 GLY A O 1
ATOM 719 N N . ASN A 1 88 ? 17.157 -4.751 -1.165 1.00 40.59 88 ASN A N 1
ATOM 720 C CA . ASN A 1 88 ? 18.191 -4.163 -0.287 1.00 40.59 88 ASN A CA 1
ATOM 721 C C . ASN A 1 88 ? 18.474 -2.658 -0.479 1.00 40.59 88 ASN A C 1
ATOM 723 O O . ASN A 1 88 ? 19.599 -2.287 -0.820 1.00 40.59 88 ASN A O 1
ATOM 727 N N . ILE A 1 89 ? 17.537 -1.756 -0.158 1.00 42.62 89 ILE A N 1
ATOM 728 C CA . ILE A 1 89 ? 17.910 -0.352 0.109 1.00 42.62 89 ILE A CA 1
ATOM 729 C C . ILE A 1 89 ? 17.482 0.077 1.513 1.00 42.62 89 ILE A C 1
ATOM 731 O O . ILE A 1 89 ? 16.340 0.438 1.774 1.00 42.62 89 ILE A O 1
ATOM 735 N N . LYS A 1 90 ? 18.464 0.135 2.419 1.00 42.81 90 LYS A N 1
ATOM 736 C CA . LYS A 1 90 ? 18.343 0.825 3.708 1.00 42.81 90 LYS A CA 1
ATOM 737 C C . LYS A 1 90 ? 18.212 2.334 3.461 1.00 42.81 90 LYS A C 1
ATOM 739 O O . LYS A 1 90 ? 19.218 3.018 3.279 1.00 42.81 90 LYS A O 1
ATOM 744 N N . LYS A 1 91 ? 16.989 2.869 3.473 1.00 43.47 91 LYS A N 1
ATOM 745 C CA . LYS A 1 91 ? 16.737 4.309 3.672 1.00 43.47 91 LYS A CA 1
ATOM 746 C C . LYS A 1 91 ? 16.212 4.570 5.088 1.00 43.47 91 LYS A C 1
ATOM 748 O O . LYS A 1 91 ? 15.459 3.746 5.606 1.00 43.47 91 LYS A O 1
ATOM 753 N N . PRO A 1 92 ? 16.553 5.707 5.723 1.00 47.72 92 PRO A N 1
ATOM 754 C CA . PRO A 1 92 ? 15.955 6.068 6.998 1.00 47.72 92 PRO A CA 1
ATOM 755 C C . PRO A 1 92 ? 14.523 6.600 6.781 1.00 47.72 92 PRO A C 1
ATOM 757 O O . PRO A 1 92 ? 14.312 7.489 5.959 1.00 47.72 92 PRO A O 1
ATOM 760 N N . LYS A 1 93 ? 13.571 6.042 7.550 1.00 57.84 93 LYS A N 1
ATOM 761 C CA . LYS A 1 93 ? 12.142 6.411 7.714 1.00 57.84 93 LYS A CA 1
ATOM 762 C C . LYS A 1 93 ? 11.166 6.154 6.540 1.00 57.84 93 LYS A C 1
ATOM 764 O O . LYS A 1 93 ? 10.403 7.037 6.168 1.00 57.84 93 LYS A O 1
ATOM 769 N N . GLY A 1 94 ? 11.153 4.935 5.987 1.00 76.56 94 GLY A N 1
ATOM 770 C CA . GLY A 1 94 ? 10.027 4.404 5.183 1.00 76.56 94 GLY A CA 1
ATOM 771 C C . GLY A 1 94 ? 8.978 3.665 6.036 1.00 76.56 94 GLY A C 1
ATOM 772 O O . GLY A 1 94 ? 9.048 3.723 7.264 1.00 76.56 94 GLY A O 1
ATOM 773 N N . LEU A 1 95 ? 8.056 2.917 5.412 1.00 84.00 95 LEU A N 1
ATOM 774 C CA . LEU A 1 95 ? 7.016 2.126 6.102 1.00 84.00 95 LEU A CA 1
ATOM 775 C C . LEU A 1 95 ? 7.586 1.242 7.225 1.00 84.00 95 LEU A C 1
ATOM 777 O O . LEU A 1 95 ? 7.089 1.265 8.347 1.00 84.00 95 LEU A O 1
ATOM 781 N N . HIS A 1 96 ? 8.692 0.539 6.963 1.00 85.19 96 HIS A N 1
ATOM 782 C CA . HIS A 1 96 ? 9.394 -0.255 7.976 1.00 85.19 96 HIS A CA 1
ATOM 783 C C . HIS A 1 96 ? 9.794 0.563 9.216 1.00 85.19 96 HIS A C 1
ATOM 785 O O . HIS A 1 96 ? 9.636 0.101 10.341 1.00 85.19 96 HIS A O 1
ATOM 791 N N . GLY A 1 97 ? 10.279 1.793 9.023 1.00 81.75 97 GLY A N 1
ATOM 792 C CA . GLY A 1 97 ? 10.631 2.685 10.128 1.00 81.75 97 GLY A CA 1
ATOM 793 C C . GLY A 1 97 ? 9.407 3.123 10.932 1.00 81.75 97 GLY A C 1
ATOM 794 O O . GLY A 1 97 ? 9.455 3.097 12.157 1.00 81.75 97 GLY A O 1
ATOM 795 N N . ALA A 1 98 ? 8.304 3.456 10.254 1.00 83.69 98 ALA A N 1
ATOM 796 C CA . ALA A 1 98 ? 7.049 3.825 10.910 1.00 83.69 98 ALA A CA 1
ATOM 797 C C . ALA A 1 98 ? 6.485 2.680 11.770 1.00 83.69 98 ALA A C 1
ATOM 799 O O . ALA A 1 98 ? 6.001 2.912 12.875 1.00 83.69 98 ALA A O 1
ATOM 800 N N . LEU A 1 99 ? 6.596 1.436 11.297 1.00 86.94 99 LEU A N 1
ATOM 801 C CA . LEU A 1 99 ? 6.204 0.253 12.066 1.00 86.94 99 LEU A CA 1
ATOM 802 C C . LEU A 1 99 ? 7.081 0.074 13.306 1.00 86.94 99 LEU A C 1
ATOM 804 O O . LEU A 1 99 ? 6.551 -0.069 14.409 1.00 86.94 99 LEU A O 1
ATOM 808 N N . LEU A 1 100 ? 8.406 0.139 13.142 1.00 86.75 100 LEU A N 1
ATOM 809 C CA . LEU A 1 100 ? 9.353 -0.030 14.246 1.00 86.75 100 LEU A CA 1
ATOM 810 C C . LEU A 1 100 ? 9.164 1.019 15.347 1.00 86.75 100 LEU A C 1
ATOM 812 O O . LEU A 1 100 ? 9.234 0.673 16.524 1.00 86.75 100 LEU A O 1
ATOM 816 N N . GLU A 1 101 ? 8.879 2.276 14.989 1.00 86.31 101 GLU A N 1
ATOM 817 C CA . GLU A 1 101 ? 8.586 3.349 15.956 1.00 86.31 101 GLU A CA 1
ATOM 818 C C . GLU A 1 101 ? 7.351 3.036 16.825 1.00 86.31 101 GLU A C 1
ATOM 820 O O . GLU A 1 101 ? 7.266 3.489 17.965 1.00 86.31 101 GLU A O 1
ATOM 825 N N . LEU A 1 102 ? 6.428 2.206 16.330 1.00 87.00 102 LEU A N 1
ATOM 826 C CA . LEU A 1 102 ? 5.254 1.734 17.068 1.00 87.00 102 LEU A CA 1
ATOM 827 C C . LEU A 1 102 ? 5.455 0.352 17.710 1.00 87.00 102 LEU A C 1
ATOM 829 O O . LEU A 1 102 ? 4.514 -0.189 18.296 1.00 87.00 102 LEU A O 1
ATOM 833 N N . GLY A 1 103 ? 6.651 -0.233 17.620 1.00 88.62 103 GLY A N 1
ATOM 834 C CA . GLY A 1 103 ? 6.933 -1.588 18.103 1.00 88.62 103 GLY A CA 1
ATOM 835 C C . GLY A 1 103 ? 6.307 -2.694 17.247 1.00 88.62 103 GLY A C 1
ATOM 836 O O . GLY A 1 103 ? 6.107 -3.805 17.733 1.00 88.62 103 GLY A O 1
ATOM 837 N N . LEU A 1 104 ? 5.970 -2.397 15.990 1.00 89.56 104 LEU A N 1
ATOM 83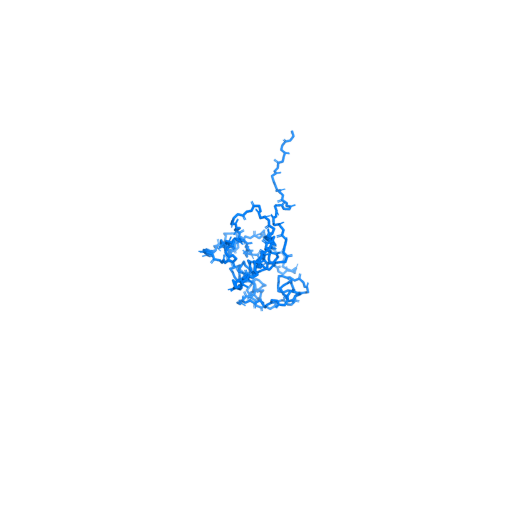8 C CA . LEU A 1 104 ? 5.509 -3.371 15.004 1.00 89.56 104 LEU A CA 1
ATOM 839 C C . LEU A 1 104 ? 6.684 -3.826 14.134 1.00 89.56 104 LEU A C 1
ATOM 841 O O . LEU A 1 104 ? 7.557 -3.035 13.777 1.00 89.56 104 LEU A O 1
ATOM 845 N N . ASN A 1 105 ? 6.679 -5.098 13.746 1.00 91.00 105 ASN A N 1
ATOM 846 C CA . ASN A 1 105 ? 7.648 -5.636 12.799 1.00 91.00 105 ASN A CA 1
ATOM 847 C C . ASN A 1 105 ? 7.057 -5.631 11.391 1.00 91.00 105 ASN A C 1
ATOM 849 O O . ASN A 1 105 ? 5.876 -5.918 11.202 1.00 91.00 105 ASN A O 1
ATOM 853 N N . PHE A 1 106 ? 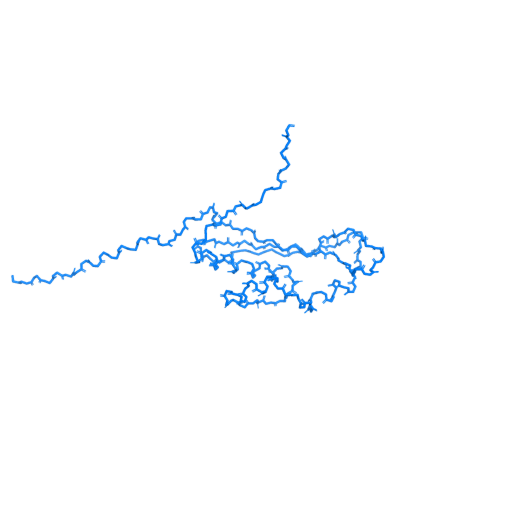7.898 -5.339 10.403 1.00 91.00 106 PHE A N 1
ATOM 854 C CA . PHE A 1 106 ? 7.532 -5.567 9.012 1.00 91.00 106 PHE A CA 1
ATOM 855 C C . PHE A 1 106 ? 7.531 -7.068 8.721 1.00 91.00 106 PHE A C 1
ATOM 857 O O . PHE A 1 106 ? 8.481 -7.766 9.080 1.00 91.00 106 PHE A O 1
ATOM 864 N N . GLU A 1 107 ? 6.495 -7.548 8.042 1.00 93.06 107 GLU A N 1
ATOM 865 C CA . GLU A 1 107 ? 6.374 -8.944 7.620 1.00 93.06 107 GLU A CA 1
ATOM 866 C C . GLU A 1 107 ? 6.433 -9.090 6.099 1.00 93.06 107 GLU A C 1
ATOM 868 O O . GLU A 1 107 ? 5.832 -8.309 5.366 1.00 93.06 107 GLU A O 1
ATOM 873 N N . GLY A 1 108 ? 7.115 -10.135 5.630 1.00 90.88 108 GLY A N 1
ATOM 874 C CA . GLY A 1 108 ? 7.298 -10.403 4.207 1.00 90.88 108 GLY A CA 1
ATOM 875 C C . GLY A 1 108 ? 8.495 -9.667 3.602 1.00 90.88 108 GLY A C 1
ATOM 876 O O . GLY A 1 108 ? 9.397 -9.199 4.297 1.00 90.88 108 GLY A O 1
ATOM 877 N N . GLN A 1 109 ? 8.516 -9.615 2.277 1.00 86.62 109 GLN A N 1
ATOM 878 C CA . GLN A 1 109 ? 9.563 -8.976 1.483 1.00 86.62 109 GLN A CA 1
ATOM 879 C C . GLN A 1 109 ? 9.234 -7.497 1.272 1.00 86.62 109 GLN A C 1
ATOM 881 O O . GLN A 1 109 ? 8.158 -7.195 0.768 1.00 86.62 109 GLN A O 1
ATOM 886 N N . GLN A 1 110 ? 10.153 -6.601 1.640 1.00 84.25 110 GLN A N 1
ATOM 887 C CA . GLN A 1 110 ? 10.039 -5.170 1.329 1.00 84.25 110 GLN A CA 1
ATOM 888 C C . GLN A 1 110 ? 10.078 -4.949 -0.182 1.00 84.25 110 GLN A C 1
ATOM 890 O O . GLN A 1 110 ? 10.857 -5.625 -0.862 1.00 84.25 110 GLN A O 1
ATOM 895 N N . HIS A 1 111 ? 9.298 -3.981 -0.670 1.00 82.94 111 HIS A N 1
ATOM 896 C CA . HIS A 1 111 ? 9.152 -3.680 -2.099 1.00 82.94 111 HIS A CA 1
ATOM 897 C C . HIS A 1 111 ? 8.478 -4.814 -2.886 1.00 82.94 111 HIS A C 1
ATOM 899 O O . HIS A 1 111 ? 8.754 -5.041 -4.064 1.00 82.94 111 HIS A O 1
ATOM 905 N N . CYS A 1 112 ? 7.651 -5.587 -2.184 1.00 90.00 112 CYS A N 1
ATOM 906 C CA . CYS A 1 112 ? 6.588 -6.382 -2.774 1.00 90.00 112 CYS A CA 1
ATOM 907 C C . CYS A 1 112 ? 5.315 -5.659 -2.365 1.00 90.00 112 CYS A C 1
ATOM 909 O O . CYS A 1 112 ? 4.976 -5.653 -1.173 1.00 90.00 112 CYS A O 1
ATOM 911 N N . GLY A 1 113 ? 4.626 -5.054 -3.327 1.00 91.38 113 GLY A N 1
ATOM 912 C CA . GLY A 1 113 ? 3.577 -4.090 -3.023 1.00 91.38 113 GLY A CA 1
ATOM 913 C C . GLY A 1 113 ? 2.454 -4.695 -2.170 1.00 91.38 113 GLY A C 1
ATOM 914 O O . GLY A 1 113 ? 1.904 -4.028 -1.294 1.00 91.38 113 GLY A O 1
ATOM 915 N N . LEU A 1 114 ? 2.142 -5.992 -2.327 1.00 95.44 114 LEU A N 1
ATOM 916 C CA . LEU A 1 114 ? 1.182 -6.663 -1.438 1.00 95.44 114 LEU A CA 1
ATOM 917 C C . LEU A 1 114 ? 1.667 -6.740 0.020 1.00 95.44 114 LEU A C 1
ATOM 919 O O . LEU A 1 114 ? 0.874 -6.540 0.945 1.00 95.44 114 LEU A O 1
ATOM 923 N N . HIS A 1 115 ? 2.946 -7.040 0.263 1.00 94.88 115 HIS A N 1
ATOM 924 C CA . HIS A 1 115 ? 3.489 -7.045 1.625 1.00 94.88 115 HIS A CA 1
ATOM 925 C C . HIS A 1 115 ? 3.483 -5.636 2.222 1.00 94.88 115 HIS A C 1
ATOM 927 O O . HIS A 1 115 ? 3.105 -5.472 3.385 1.00 94.88 115 HIS A O 1
ATOM 933 N N . ASP A 1 116 ? 3.835 -4.618 1.443 1.00 94.75 116 ASP A N 1
ATOM 934 C CA . ASP A 1 116 ? 3.802 -3.229 1.898 1.00 94.75 116 ASP A CA 1
ATOM 935 C C . ASP A 1 116 ? 2.362 -2.767 2.213 1.00 94.75 116 ASP A C 1
ATOM 937 O O . ASP A 1 116 ? 2.105 -2.206 3.288 1.00 94.75 116 ASP A O 1
ATOM 941 N N . ALA A 1 117 ? 1.378 -3.136 1.387 1.00 96.88 117 ALA A N 1
ATOM 942 C CA . ALA A 1 117 ? -0.040 -2.884 1.652 1.00 96.88 117 ALA A CA 1
ATOM 943 C C . ALA A 1 117 ? -0.541 -3.583 2.935 1.00 96.88 117 ALA A C 1
ATOM 945 O O . ALA A 1 117 ? -1.204 -2.954 3.767 1.00 96.88 117 ALA A O 1
ATOM 946 N N . ARG A 1 118 ? -0.179 -4.855 3.167 1.00 98.06 118 ARG A N 1
ATOM 947 C CA . ARG A 1 118 ? -0.518 -5.582 4.412 1.00 98.06 118 ARG A CA 1
ATOM 948 C C . ARG A 1 118 ? 0.061 -4.903 5.649 1.00 98.06 118 ARG A C 1
ATOM 950 O O . ARG A 1 118 ? -0.619 -4.748 6.663 1.00 98.06 118 ARG A O 1
ATOM 957 N N . ASN A 1 119 ? 1.326 -4.503 5.587 1.00 97.31 119 ASN A N 1
ATOM 958 C CA . ASN A 1 119 ? 1.982 -3.840 6.708 1.00 97.31 119 ASN A CA 1
ATOM 959 C C . ASN A 1 119 ? 1.402 -2.439 6.958 1.00 97.31 119 ASN A C 1
ATOM 961 O O . ASN A 1 119 ? 1.221 -2.044 8.111 1.00 97.31 119 ASN A O 1
ATOM 965 N N . THR A 1 120 ? 1.009 -1.723 5.907 1.00 97.38 120 THR A N 1
ATOM 966 C CA . THR A 1 120 ? 0.259 -0.467 6.031 1.00 97.38 120 THR A CA 1
ATOM 967 C C . THR A 1 120 ? -1.109 -0.689 6.686 1.00 97.38 120 THR A C 1
ATOM 969 O O . THR A 1 120 ? -1.495 0.081 7.564 1.00 97.38 120 THR A O 1
ATOM 972 N N . ALA A 1 121 ? -1.818 -1.777 6.369 1.00 97.62 121 ALA A N 1
ATOM 973 C CA . ALA A 1 121 ? -3.063 -2.137 7.054 1.00 97.62 121 ALA A CA 1
ATOM 974 C C . ALA A 1 121 ? -2.857 -2.396 8.564 1.00 97.62 121 ALA A C 1
ATOM 976 O O . ALA A 1 121 ? -3.671 -1.973 9.386 1.00 97.62 121 ALA A O 1
ATOM 977 N N . LYS A 1 122 ? -1.731 -3.002 8.967 1.00 96.69 122 LYS A N 1
ATOM 978 C CA . LYS A 1 122 ? -1.375 -3.151 10.395 1.00 96.69 122 LYS A CA 1
ATOM 979 C C . LYS A 1 122 ? -1.118 -1.813 11.074 1.00 96.69 122 LYS A C 1
ATOM 981 O O . LYS A 1 122 ? -1.560 -1.605 12.204 1.00 96.69 122 LYS A O 1
ATOM 986 N N . LEU A 1 123 ? -0.429 -0.905 10.384 1.00 96.12 123 LEU A N 1
ATOM 987 C CA . LEU A 1 123 ? -0.221 0.458 10.862 1.00 96.12 123 LEU A CA 1
ATOM 988 C C . LEU A 1 123 ? -1.565 1.175 11.068 1.00 96.12 123 LEU A C 1
ATOM 990 O O . LEU A 1 123 ? -1.778 1.765 12.124 1.00 96.12 123 LEU A O 1
ATOM 994 N N . ILE A 1 124 ? -2.500 1.043 10.123 1.00 96.25 124 ILE A N 1
ATOM 995 C CA . ILE A 1 124 ? -3.874 1.558 10.238 1.00 96.25 124 ILE A CA 1
ATOM 996 C C . ILE A 1 124 ? -4.578 0.975 11.471 1.00 96.25 124 ILE A C 1
ATOM 998 O O . ILE A 1 124 ? -5.111 1.729 12.287 1.00 96.25 124 ILE A O 1
ATOM 1002 N N . GLY A 1 125 ? -4.537 -0.346 11.660 1.00 95.50 125 GLY A N 1
ATOM 1003 C CA . GLY A 1 125 ? -5.125 -1.006 12.830 1.00 95.50 125 GLY A CA 1
ATOM 1004 C C . GLY A 1 125 ? -4.558 -0.499 14.154 1.00 95.50 125 GLY A C 1
ATOM 1005 O O . GLY A 1 125 ? -5.300 -0.292 15.122 1.00 95.50 125 GLY A O 1
ATOM 1006 N N . ARG A 1 126 ? -3.249 -0.224 14.186 1.00 94.69 126 ARG A N 1
ATOM 1007 C CA . ARG A 1 126 ? -2.597 0.393 15.340 1.00 94.69 126 ARG A CA 1
ATOM 1008 C C . ARG A 1 126 ? -3.055 1.834 15.555 1.00 94.69 126 ARG A C 1
ATOM 1010 O O . ARG A 1 126 ? -3.426 2.164 16.674 1.00 94.69 126 ARG A O 1
ATOM 1017 N N . MET A 1 127 ? -3.119 2.660 14.512 1.00 94.12 127 MET A N 1
ATOM 1018 C CA . MET A 1 127 ? -3.617 4.040 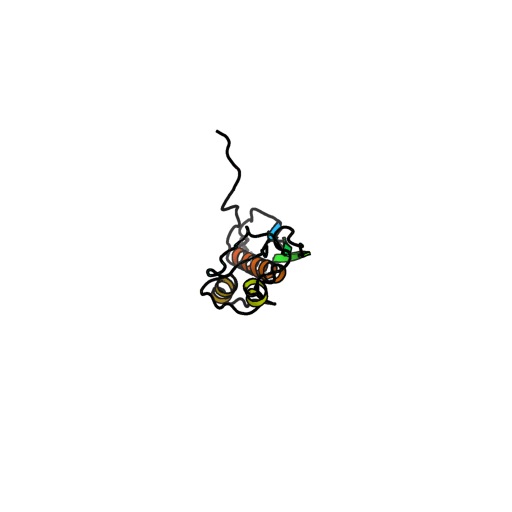14.615 1.00 94.12 127 MET A CA 1
ATOM 1019 C C . MET A 1 127 ? -5.041 4.093 15.186 1.00 94.12 127 MET A C 1
ATOM 1021 O O . MET A 1 127 ? -5.320 4.888 16.082 1.00 94.12 127 MET A O 1
ATOM 1025 N N . VAL A 1 128 ? -5.932 3.218 14.712 1.00 94.25 128 VAL A N 1
ATOM 1026 C CA . VAL A 1 128 ? -7.308 3.111 15.228 1.00 94.25 128 VAL A CA 1
ATOM 1027 C C . VAL A 1 128 ? -7.313 2.677 16.695 1.00 94.25 128 VAL A C 1
ATOM 1029 O O . VAL A 1 128 ? -8.058 3.236 17.498 1.00 94.25 128 VAL A O 1
ATOM 1032 N N . THR A 1 129 ? -6.458 1.719 17.064 1.00 93.00 129 THR A N 1
ATOM 1033 C CA . THR A 1 129 ? -6.295 1.273 18.461 1.00 93.00 129 THR A CA 1
ATOM 1034 C C . THR A 1 129 ? -5.815 2.407 19.367 1.00 93.00 129 THR A C 1
ATOM 1036 O O . THR A 1 129 ? -6.296 2.543 20.491 1.00 93.00 129 THR A O 1
ATOM 1039 N N . ASP A 1 130 ? -4.942 3.269 18.849 1.00 92.94 130 ASP A N 1
ATOM 1040 C CA . ASP A 1 130 ? -4.431 4.455 19.539 1.00 92.94 130 ASP A CA 1
ATOM 1041 C C . ASP A 1 130 ? -5.450 5.621 19.549 1.00 92.94 130 ASP A C 1
ATOM 1043 O O . ASP A 1 130 ? -5.169 6.703 20.066 1.00 92.94 130 ASP A O 1
ATOM 1047 N N . GLY A 1 131 ? -6.663 5.408 19.023 1.00 92.25 131 GLY A N 1
ATOM 1048 C CA . GLY A 1 131 ? -7.788 6.344 19.084 1.00 92.25 131 GLY A CA 1
ATOM 1049 C C . GLY A 1 131 ? -7.879 7.319 17.909 1.00 92.25 131 GLY A C 1
ATOM 1050 O O . GLY A 1 131 ? -8.772 8.171 17.899 1.00 92.25 131 GLY A O 1
ATOM 1051 N N . VAL A 1 132 ? -7.015 7.196 16.900 1.00 93.62 132 VAL A N 1
ATOM 1052 C CA . VAL A 1 132 ? -7.027 8.067 15.717 1.00 93.62 132 VAL A CA 1
ATOM 1053 C C . VAL A 1 132 ? -8.293 7.829 14.896 1.00 93.62 132 VAL A C 1
ATOM 1055 O O . VAL A 1 132 ? -8.600 6.697 14.531 1.00 93.62 132 VAL A O 1
ATOM 1058 N N . SER A 1 133 ? -9.013 8.900 14.559 1.00 93.81 133 SER A N 1
ATOM 1059 C CA . SER A 1 133 ? -10.117 8.852 13.594 1.00 93.81 133 SER A CA 1
ATOM 1060 C C . SER A 1 133 ? -9.595 9.080 12.180 1.00 93.81 133 SER A C 1
ATOM 1062 O O . SER A 1 133 ? -9.134 10.176 11.853 1.00 93.81 133 SER A O 1
ATOM 1064 N N . LEU A 1 134 ? -9.685 8.056 11.337 1.00 94.31 134 LEU A N 1
ATOM 1065 C CA . LEU A 1 134 ? -9.202 8.111 9.961 1.00 94.31 134 LEU A CA 1
ATOM 1066 C C . LEU A 1 134 ? -10.114 8.985 9.101 1.00 94.31 134 LEU A C 1
ATOM 1068 O O . LEU A 1 134 ? -11.337 8.914 9.205 1.00 94.31 134 LEU A O 1
ATOM 1072 N N . ARG A 1 135 ? -9.513 9.826 8.258 1.00 94.62 135 ARG A N 1
ATOM 1073 C CA . ARG A 1 135 ? -10.201 10.765 7.363 1.00 94.62 135 ARG A CA 1
ATOM 1074 C C . ARG A 1 135 ? -9.399 10.934 6.082 1.00 94.62 135 ARG A C 1
ATOM 1076 O O . ARG A 1 135 ? -8.179 10.782 6.094 1.00 94.62 135 ARG A O 1
ATOM 1083 N N . THR A 1 136 ? -10.065 11.339 5.007 1.00 94.25 136 THR A N 1
ATOM 1084 C CA . THR A 1 136 ? -9.381 11.804 3.798 1.00 94.25 136 THR A CA 1
ATOM 1085 C C . THR A 1 136 ? -8.552 13.043 4.127 1.00 94.25 136 THR A C 1
ATOM 1087 O O . THR A 1 136 ? -9.094 14.062 4.551 1.00 94.25 136 THR A O 1
ATOM 1090 N N . THR A 1 137 ? -7.234 12.960 3.946 1.00 92.56 137 THR A N 1
ATOM 1091 C CA . THR A 1 137 ? -6.305 14.079 4.194 1.00 92.56 137 THR A CA 1
ATOM 1092 C C . THR A 1 137 ? -5.947 14.841 2.924 1.00 92.56 137 THR A C 1
ATOM 1094 O O . THR A 1 137 ? -5.554 16.004 2.994 1.00 92.56 137 THR A O 1
ATOM 1097 N N . LYS A 1 138 ? -6.088 14.203 1.758 1.00 92.38 138 LYS A N 1
ATOM 1098 C CA . LYS A 1 138 ? -5.815 14.791 0.451 1.00 92.38 138 LYS A CA 1
ATOM 1099 C C . LYS A 1 138 ? -6.863 14.327 -0.551 1.00 92.38 138 LYS A C 1
ATOM 1101 O O . LYS A 1 138 ? -7.161 13.142 -0.633 1.00 92.38 138 LYS A O 1
ATOM 1106 N N . ASP A 1 139 ? -7.376 15.279 -1.314 1.00 89.56 139 ASP A N 1
ATOM 1107 C CA . ASP A 1 139 ? -8.267 15.060 -2.446 1.00 89.56 139 ASP A CA 1
ATOM 1108 C C . ASP A 1 139 ? -7.589 15.663 -3.681 1.00 89.56 139 ASP A C 1
ATOM 1110 O O . ASP A 1 139 ? -7.098 16.794 -3.635 1.00 89.56 139 ASP A O 1
ATOM 1114 N N . ILE A 1 140 ? -7.484 14.873 -4.746 1.00 87.50 140 ILE A N 1
ATOM 1115 C CA . ILE A 1 140 ? -6.835 15.258 -6.007 1.00 87.50 140 ILE A CA 1
ATOM 1116 C C . ILE A 1 140 ? -7.844 15.682 -7.079 1.00 87.50 140 ILE A C 1
ATOM 1118 O O . ILE A 1 140 ? -7.459 15.900 -8.227 1.00 87.50 140 ILE A O 1
ATOM 1122 N N . SER A 1 141 ? -9.122 15.805 -6.720 1.00 85.62 141 SER A N 1
ATOM 1123 C CA . SER A 1 141 ? -10.167 16.303 -7.608 1.00 85.62 141 SER A CA 1
ATOM 1124 C C . SER A 1 141 ? -9.781 17.668 -8.175 1.00 85.62 141 SER A C 1
ATOM 1126 O O . SER A 1 141 ? -9.547 18.630 -7.438 1.00 85.62 141 SER A O 1
ATOM 1128 N N . ILE A 1 142 ? -9.734 17.763 -9.504 1.00 77.62 142 ILE A N 1
ATOM 1129 C CA . ILE A 1 142 ? -9.538 19.033 -10.199 1.00 77.62 142 ILE A CA 1
ATOM 1130 C C . ILE A 1 142 ? -10.832 19.830 -10.038 1.00 77.62 142 ILE A C 1
ATOM 1132 O O . ILE A 1 142 ? -11.860 19.499 -10.628 1.00 77.62 142 ILE A O 1
ATOM 1136 N N . LYS A 1 143 ? -10.796 20.874 -9.207 1.00 77.12 143 LYS A N 1
ATOM 1137 C CA . LYS A 1 143 ? -11.902 21.826 -9.105 1.00 77.12 143 LYS A CA 1
ATOM 1138 C C . LYS A 1 143 ? -11.842 22.743 -10.321 1.00 77.12 143 LYS A C 1
ATOM 1140 O O . LYS A 1 143 ? -11.002 23.636 -10.373 1.00 77.12 143 LYS A O 1
ATOM 1145 N N . PHE A 1 144 ? -12.703 22.496 -11.301 1.00 66.94 144 PHE A N 1
ATOM 1146 C CA . PHE A 1 144 ? -12.961 23.467 -12.358 1.00 66.94 144 PHE A CA 1
ATOM 1147 C C . PHE A 1 144 ? -13.703 24.658 -11.728 1.00 66.94 144 PHE A C 1
ATOM 1149 O O . PHE A 1 144 ? -14.777 24.469 -11.155 1.00 66.94 144 PHE A O 1
ATOM 1156 N N . LEU A 1 145 ? -13.075 25.838 -11.750 1.00 55.22 145 LEU A N 1
ATOM 1157 C CA . LEU A 1 145 ? -13.712 27.130 -11.467 1.00 55.22 145 LEU A CA 1
ATOM 1158 C C . LEU A 1 145 ? -14.348 27.676 -12.745 1.00 55.22 145 LEU A C 1
ATOM 1160 O O . LEU A 1 145 ? -13.718 27.502 -13.814 1.00 55.22 145 LEU A O 1
#